Protein AF-A0A2I0W315-F1 (afdb_monomer)

pLDDT: mean 90.91, std 7.3, range [53.25, 98.19]

Nearest PDB structures (foldseek):
  2der-assembly1_A  TM=8.924E-01  e=7.801E-05  Escherichia coli
  2der-assembly2_B  TM=8.891E-01  e=7.801E-05  Escherichia coli
  2deu-assembly2_B  TM=8.891E-01  e=1.332E-04  Escherichia coli

InterPro domains:
  IPR023382 tRNA-specific 2-thiouridylase MnmA-like, central domain superfamily [G3DSA:2.30.30.280] (2-57)
  IPR046884 tRNA-specific 2-thiouridylase MnmA-like, central domain [PF20259] (2-54)
  IPR051305 tRNA-specific 2-thiouridylase MnmA [PTHR43052] (1-92)

Mean predicted aligned error: 5.31 Å

Radius of gyration: 17.31 Å; Cα contacts (8 Å, |Δi|>4): 112; chains: 1; bounding box: 46×28×42 Å

Foldseek 3Di:
DKAFEAAPVPRDTQDIDPFCVVADFQDQPPPPGPPDSKGFLDADRVRRYTYIYRCCPDPVSDDPDDDDPDDDDPVRDDDDPPDDDDDDPDDDD

Structure (mmCIF, N/CA/C/O backbone):
data_AF-A0A2I0W315-F1
#
_entry.id   AF-A0A2I0W315-F1
#
loop_
_atom_site.group_PDB
_atom_site.id
_atom_site.type_symbol
_atom_site.label_atom_id
_atom_site.label_alt_id
_atom_site.label_comp_id
_atom_site.label_asym_id
_atom_site.label_entity_id
_atom_site.label_seq_id
_atom_site.pdbx_PDB_ins_code
_atom_site.Cartn_x
_atom_site.Cartn_y
_atom_site.Cartn_z
_atom_site.occupancy
_atom_site.B_iso_or_equiv
_atom_site.auth_seq_id
_atom_site.auth_comp_id
_atom_site.auth_asym_id
_atom_sit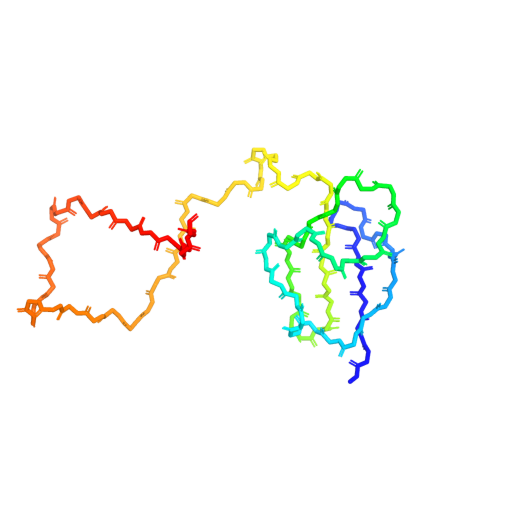e.auth_atom_id
_atom_site.pdbx_PDB_model_num
ATOM 1 N N . MET A 1 1 ? -19.314 -1.359 -6.703 1.00 79.06 1 MET A N 1
ATOM 2 C CA . MET A 1 1 ? -19.733 -1.970 -5.428 1.00 79.06 1 MET A CA 1
ATOM 3 C C . MET A 1 1 ? -18.831 -1.404 -4.347 1.00 79.06 1 MET A C 1
ATOM 5 O O . MET A 1 1 ? -17.633 -1.280 -4.596 1.00 79.06 1 MET A O 1
ATOM 9 N N . GLU A 1 2 ? -19.395 -0.961 -3.226 1.00 91.88 2 GLU A N 1
ATOM 10 C CA . GLU A 1 2 ? -18.585 -0.498 -2.094 1.00 91.88 2 GLU A CA 1
ATOM 11 C C . GLU A 1 2 ? -17.828 -1.677 -1.469 1.00 91.88 2 GLU A C 1
ATOM 13 O O . GLU A 1 2 ? -18.245 -2.828 -1.595 1.00 91.88 2 GLU A O 1
ATOM 18 N N . GLY A 1 3 ? -16.664 -1.389 -0.897 1.00 96.62 3 GLY A N 1
ATOM 19 C CA . GLY A 1 3 ? -15.806 -2.343 -0.198 1.00 96.62 3 GLY A CA 1
ATOM 20 C C . GLY A 1 3 ? -15.478 -1.846 1.203 1.00 96.62 3 GLY A C 1
ATOM 21 O O . GLY A 1 3 ? -15.820 -0.710 1.543 1.00 96.62 3 GLY A O 1
ATOM 22 N N . VAL A 1 4 ? -14.801 -2.668 2.003 1.00 97.88 4 VAL A N 1
ATOM 23 C CA . VAL A 1 4 ? -14.498 -2.363 3.411 1.00 97.88 4 VAL A CA 1
ATOM 24 C C . VAL A 1 4 ? -13.007 -2.119 3.647 1.00 97.88 4 VAL A C 1
ATOM 26 O O . VAL A 1 4 ? -12.141 -2.738 3.028 1.00 97.88 4 VAL A O 1
ATOM 29 N N . LEU A 1 5 ? -12.713 -1.196 4.561 1.00 97.81 5 LEU A N 1
ATOM 30 C CA . LEU A 1 5 ? -11.383 -0.934 5.101 1.00 97.81 5 LEU A CA 1
ATOM 31 C C . LEU A 1 5 ? -11.249 -1.636 6.449 1.00 97.81 5 LEU A C 1
ATOM 33 O O . LEU A 1 5 ? -12.036 -1.355 7.354 1.00 97.81 5 LEU A O 1
ATOM 37 N N . LEU A 1 6 ? -10.243 -2.499 6.585 1.00 98.06 6 LEU A N 1
ATOM 38 C CA . LEU A 1 6 ? -9.961 -3.230 7.824 1.00 98.06 6 LEU A CA 1
ATOM 39 C C . LEU A 1 6 ? -8.550 -2.921 8.347 1.00 98.06 6 LEU A C 1
ATOM 41 O O . LEU A 1 6 ? -7.617 -2.752 7.552 1.00 98.06 6 LEU A O 1
ATOM 45 N N . GLU A 1 7 ? -8.369 -2.872 9.671 1.00 97.44 7 GLU A N 1
ATOM 46 C CA . GLU A 1 7 ? -7.031 -2.860 10.280 1.00 97.44 7 GLU A CA 1
ATOM 47 C C . GLU A 1 7 ? -6.377 -4.235 10.101 1.00 97.44 7 GLU A C 1
ATOM 49 O O . GLU A 1 7 ? -6.960 -5.264 10.427 1.00 97.44 7 GLU A O 1
ATOM 54 N N . ALA A 1 8 ? -5.159 -4.268 9.563 1.00 96.31 8 ALA A N 1
ATOM 55 C CA . ALA A 1 8 ? -4.485 -5.517 9.216 1.00 96.31 8 ALA A CA 1
ATOM 56 C C . ALA A 1 8 ? -4.117 -6.368 10.441 1.00 96.31 8 ALA A C 1
ATOM 58 O O . ALA A 1 8 ? -4.052 -7.588 10.342 1.00 96.31 8 ALA A O 1
ATOM 59 N N . GLU A 1 9 ? -3.834 -5.730 11.576 1.00 95.19 9 GLU A N 1
ATOM 60 C CA . GLU A 1 9 ? -3.435 -6.404 12.809 1.00 95.19 9 GLU A CA 1
ATOM 61 C C . GLU A 1 9 ? -4.617 -7.001 13.575 1.00 95.19 9 GLU A C 1
ATOM 63 O O . GLU A 1 9 ? -4.470 -8.062 14.176 1.00 95.19 9 GLU A O 1
ATOM 68 N N . THR A 1 10 ? -5.763 -6.320 13.586 1.00 96.06 10 THR A N 1
ATOM 69 C CA . THR A 1 10 ? -6.904 -6.689 14.439 1.00 96.06 10 THR A CA 1
ATOM 70 C C . THR A 1 10 ? -8.101 -7.214 13.655 1.00 96.06 10 THR A C 1
ATOM 72 O O . THR A 1 10 ? -8.939 -7.915 14.214 1.00 96.06 10 THR A O 1
ATOM 75 N N . GLY A 1 11 ? -8.187 -6.905 12.359 1.00 96.62 11 GLY A N 1
ATOM 76 C CA . GLY A 1 11 ? -9.384 -7.129 11.554 1.00 96.62 11 GLY A CA 1
ATOM 77 C C . GLY A 1 11 ? -10.496 -6.112 11.822 1.00 96.62 11 GLY A C 1
ATOM 78 O O . GLY A 1 11 ? -11.592 -6.272 11.286 1.00 96.62 11 GLY A O 1
ATOM 79 N N . ASP A 1 12 ? -10.236 -5.071 12.622 1.00 97.06 12 ASP A N 1
ATOM 80 C CA . ASP A 1 12 ? -11.250 -4.085 12.986 1.00 97.06 12 ASP A CA 1
ATOM 81 C C . ASP A 1 12 ? -11.755 -3.330 11.760 1.00 97.06 12 ASP A C 1
ATOM 83 O O . ASP A 1 12 ? -10.985 -2.895 10.901 1.00 97.06 12 ASP A O 1
ATOM 87 N N . TYR A 1 13 ? -13.070 -3.131 11.704 1.00 97.25 13 TYR A N 1
ATOM 88 C CA . TYR A 1 13 ? -13.702 -2.321 10.676 1.00 97.25 13 TYR A CA 1
ATOM 89 C C . TYR A 1 13 ? -13.393 -0.836 10.886 1.00 97.25 13 TYR A C 1
ATOM 91 O O . TYR A 1 13 ? -13.707 -0.261 11.928 1.00 97.25 13 TYR A O 1
ATOM 99 N N . LEU A 1 14 ? -12.821 -0.203 9.862 1.00 95.94 14 LEU A N 1
ATOM 100 C CA . LEU A 1 14 ? -12.420 1.205 9.890 1.00 95.94 14 LEU A CA 1
ATOM 101 C C . LEU A 1 14 ? -13.265 2.095 8.970 1.00 95.94 14 LEU A C 1
ATOM 103 O O . LEU A 1 14 ? -13.228 3.318 9.099 1.00 95.94 14 LEU A O 1
ATOM 107 N N . GLY A 1 15 ? -14.040 1.513 8.053 1.00 95.50 15 GLY A N 1
ATOM 108 C CA . GLY A 1 15 ? -14.924 2.263 7.162 1.00 95.50 15 GLY A CA 1
ATOM 109 C C . GLY A 1 15 ? -15.166 1.577 5.821 1.00 95.50 15 GLY A C 1
ATOM 110 O O . GLY A 1 15 ? -14.710 0.463 5.580 1.00 95.50 15 GLY A O 1
ATOM 111 N N . ASN A 1 16 ? -15.842 2.289 4.919 1.00 96.56 16 ASN A N 1
ATOM 112 C CA . ASN A 1 16 ? -16.116 1.837 3.556 1.00 96.56 16 ASN A CA 1
ATOM 113 C C . ASN A 1 16 ? -15.307 2.624 2.521 1.00 96.56 16 ASN A C 1
ATOM 115 O O . ASN A 1 16 ? -14.879 3.757 2.755 1.00 96.56 16 ASN A O 1
ATOM 119 N N . HIS A 1 17 ? -15.153 2.043 1.334 1.00 95.69 17 HIS A N 1
ATOM 120 C CA . HIS A 1 17 ? -14.548 2.691 0.178 1.00 95.69 17 HIS A CA 1
ATOM 121 C C . HIS A 1 17 ? -15.272 2.359 -1.131 1.00 95.69 17 HIS A C 1
ATOM 123 O O . HIS A 1 17 ? -16.022 1.394 -1.241 1.00 95.69 17 HIS A O 1
ATOM 129 N N . ARG A 1 18 ? -15.005 3.147 -2.178 1.00 94.25 18 ARG A N 1
ATOM 130 C CA . ARG A 1 18 ? -15.679 3.037 -3.488 1.00 94.25 18 ARG A CA 1
ATOM 131 C C . ARG A 1 18 ? -15.097 1.964 -4.424 1.00 94.25 18 ARG A C 1
ATOM 133 O O . ARG A 1 18 ? -15.408 1.958 -5.611 1.00 94.25 18 ARG A O 1
ATOM 140 N N . GLY A 1 19 ? -14.240 1.083 -3.913 1.00 94.62 19 GLY A N 1
ATOM 141 C CA . GLY A 1 19 ? -13.543 0.046 -4.686 1.00 94.62 19 GLY A CA 1
ATOM 142 C C . GLY A 1 19 ? -12.031 0.036 -4.460 1.00 94.62 19 GLY A C 1
ATOM 143 O O . GLY A 1 19 ? -11.422 1.081 -4.222 1.00 94.62 19 GLY A O 1
ATOM 144 N N . PHE A 1 20 ? -11.421 -1.150 -4.488 1.00 95.00 20 PHE A N 1
ATOM 145 C CA . PHE A 1 20 ? -10.000 -1.338 -4.158 1.00 95.00 20 PHE A CA 1
ATOM 146 C C . PHE A 1 20 ? -9.040 -0.696 -5.181 1.00 95.00 20 PHE A C 1
ATOM 148 O O . PHE A 1 20 ? -7.864 -0.482 -4.885 1.00 95.00 20 PHE A O 1
ATOM 155 N N . TRP A 1 21 ? -9.524 -0.385 -6.389 1.00 94.94 21 TRP A N 1
ATOM 156 C CA . TRP A 1 21 ? -8.740 0.206 -7.481 1.00 94.94 21 TRP A CA 1
ATOM 157 C C . TRP A 1 21 ? -8.163 1.585 -7.148 1.00 94.94 21 TRP A C 1
ATOM 159 O O . TRP A 1 21 ? -7.113 1.944 -7.669 1.00 94.94 21 TRP A O 1
ATOM 169 N N . PHE A 1 22 ? -8.808 2.333 -6.251 1.00 94.62 22 PHE A N 1
ATOM 170 C CA . PHE A 1 22 ? -8.357 3.663 -5.826 1.00 94.62 22 PHE A CA 1
ATOM 171 C C . PHE A 1 22 ? -7.225 3.632 -4.791 1.00 94.62 22 PHE A C 1
ATOM 173 O O . PHE A 1 22 ? -6.819 4.685 -4.303 1.00 94.62 22 PHE A O 1
ATOM 180 N N . TYR A 1 23 ? -6.740 2.439 -4.439 1.00 95.81 23 TYR A N 1
ATOM 181 C CA . TYR A 1 23 ? -5.761 2.237 -3.382 1.00 95.81 23 TYR A CA 1
ATOM 182 C C . TYR A 1 23 ? -4.496 1.569 -3.919 1.00 95.81 23 TYR A C 1
ATOM 184 O O . TYR A 1 23 ? -4.531 0.503 -4.550 1.00 95.81 23 TYR A O 1
ATOM 192 N N . THR A 1 24 ? -3.354 2.173 -3.605 1.00 94.81 24 THR A N 1
ATOM 193 C CA . THR A 1 24 ? -2.025 1.650 -3.942 1.00 94.81 24 THR A CA 1
ATOM 194 C C . THR A 1 24 ? -1.334 1.158 -2.679 1.00 94.81 24 THR A C 1
ATOM 196 O O . THR A 1 24 ? -1.372 1.822 -1.649 1.00 94.81 24 THR A O 1
ATOM 199 N N . ILE A 1 25 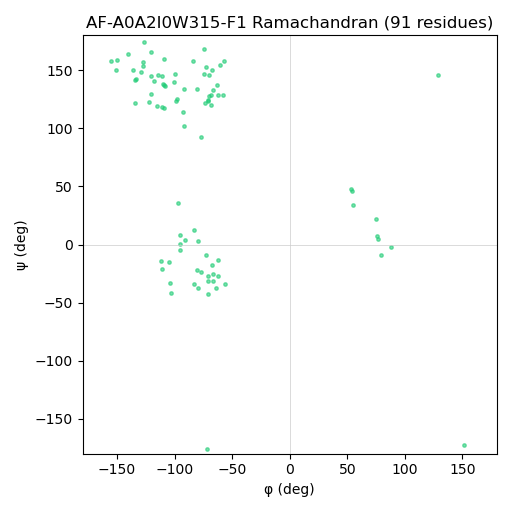? -0.681 -0.004 -2.739 1.00 93.69 25 ILE A N 1
ATOM 200 C CA . ILE A 1 25 ? 0.096 -0.517 -1.604 1.00 93.69 25 ILE A CA 1
ATOM 201 C C . ILE A 1 25 ? 1.170 0.513 -1.213 1.00 93.69 25 ILE A C 1
ATOM 203 O O . ILE A 1 25 ? 1.917 0.984 -2.066 1.00 93.69 25 ILE A O 1
ATOM 207 N N . GLY A 1 26 ? 1.240 0.866 0.071 1.00 92.94 26 GLY A N 1
ATOM 208 C CA . GLY A 1 26 ? 2.115 1.914 0.605 1.00 92.94 26 GLY A CA 1
ATOM 209 C C . GLY A 1 26 ? 1.520 3.326 0.583 1.00 92.94 26 GLY A C 1
ATOM 210 O O . GLY A 1 26 ? 2.148 4.256 1.086 1.00 92.94 26 GLY A O 1
ATOM 211 N N . GLN A 1 27 ? 0.308 3.513 0.053 1.00 95.00 27 GLN A N 1
ATOM 212 C CA . GLN A 1 27 ? -0.393 4.794 0.098 1.00 95.00 27 GLN A CA 1
ATOM 213 C C . GLN A 1 27 ? -0.686 5.213 1.541 1.00 95.00 27 GLN A C 1
ATOM 215 O O . GLN A 1 27 ? -1.304 4.462 2.293 1.00 95.00 27 GLN A O 1
ATOM 220 N N . ARG A 1 28 ? -0.299 6.446 1.886 1.00 94.56 28 ARG A N 1
ATOM 221 C CA . ARG A 1 28 ? -0.577 7.090 3.182 1.00 94.56 28 ARG A CA 1
ATOM 222 C C . ARG A 1 28 ? -1.699 8.128 3.111 1.00 94.56 28 ARG A C 1
ATOM 224 O O . ARG A 1 28 ? -2.510 8.255 4.022 1.00 94.56 28 ARG A O 1
ATOM 231 N N . GLN A 1 29 ? -1.709 8.929 2.048 1.00 91.56 29 GLN A N 1
ATOM 232 C CA . GLN A 1 29 ? -2.646 10.041 1.887 1.00 91.56 29 GLN A CA 1
ATOM 233 C C . GLN A 1 29 ? -3.991 9.571 1.318 1.00 91.56 29 GLN A C 1
ATOM 235 O O . GLN A 1 29 ? -4.089 8.519 0.690 1.00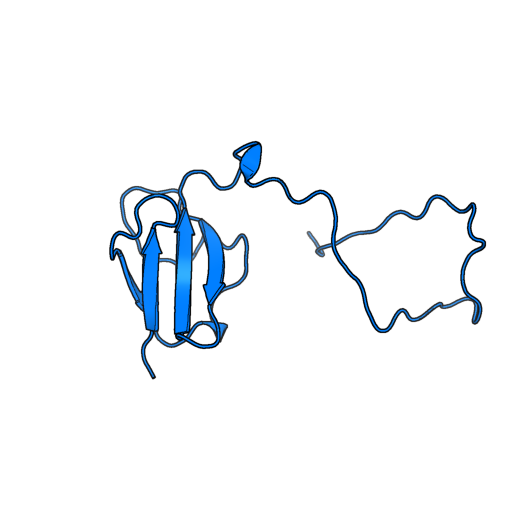 91.56 29 GLN A O 1
ATOM 240 N N . GLY A 1 30 ? -5.044 10.362 1.537 1.00 89.62 30 GLY A N 1
ATOM 241 C CA . GLY A 1 30 ? -6.367 10.103 0.958 1.00 89.62 30 GLY A CA 1
ATOM 242 C C . GLY A 1 30 ? -7.183 8.995 1.636 1.00 89.62 30 GLY A C 1
ATOM 243 O O . GLY A 1 30 ? -8.276 8.707 1.165 1.00 89.62 30 GLY A O 1
ATOM 244 N N . LEU A 1 31 ? -6.704 8.416 2.746 1.00 91.88 31 LEU A N 1
ATOM 245 C CA . LEU A 1 31 ? -7.433 7.381 3.497 1.00 91.88 31 LEU A CA 1
ATOM 246 C C . LEU A 1 31 ? -8.574 7.942 4.361 1.00 91.88 31 LEU A C 1
ATOM 248 O O . LEU A 1 31 ? -9.519 7.221 4.643 1.00 91.88 31 LEU A O 1
ATOM 252 N N . ARG A 1 32 ? -8.513 9.231 4.738 1.00 89.94 32 ARG A N 1
ATOM 253 C CA . ARG A 1 32 ? -9.540 9.944 5.532 1.00 89.94 32 ARG A CA 1
ATOM 254 C C . ARG A 1 32 ? -9.884 9.277 6.876 1.00 89.94 32 ARG A C 1
ATOM 256 O O . ARG A 1 32 ? -11.018 9.367 7.332 1.00 89.94 32 ARG A O 1
ATOM 263 N N . LEU A 1 33 ? -8.897 8.651 7.517 1.00 91.56 33 LEU A N 1
ATOM 264 C CA . LEU A 1 33 ? -9.053 7.997 8.817 1.00 91.56 33 LEU A CA 1
ATOM 265 C C . LEU A 1 33 ? -8.321 8.760 9.930 1.00 91.56 33 LEU A C 1
ATOM 267 O O . LEU A 1 33 ? -7.186 9.201 9.711 1.00 91.56 33 LEU A O 1
ATOM 271 N N . PRO A 1 34 ? -8.934 8.905 11.120 1.00 91.75 34 PRO A N 1
ATOM 272 C CA . PRO A 1 34 ? -8.280 9.487 12.288 1.00 91.75 34 PRO A CA 1
ATOM 273 C C . PRO A 1 34 ? -7.264 8.511 12.911 1.00 91.75 34 PRO A C 1
ATOM 275 O O . PRO A 1 34 ? -7.232 7.332 12.571 1.00 91.75 34 PRO A O 1
ATOM 278 N N . GLY A 1 35 ? -6.418 8.991 13.831 1.00 87.88 35 GLY A N 1
ATOM 279 C CA . GLY A 1 35 ? -5.505 8.128 14.606 1.00 87.88 35 GLY A CA 1
ATOM 280 C C . GLY A 1 35 ? -4.287 7.591 13.840 1.00 87.88 35 GLY A C 1
ATOM 281 O O . GLY A 1 35 ? -3.729 6.564 14.218 1.00 87.88 35 GLY A O 1
ATOM 282 N N . GLY A 1 36 ? -3.900 8.263 12.749 1.00 86.25 36 GLY A N 1
ATOM 283 C CA . GLY A 1 36 ? -2.813 7.848 11.858 1.00 86.25 36 GLY A CA 1
ATOM 284 C C . GLY A 1 36 ? -1.386 7.996 12.426 1.00 86.25 36 GLY A C 1
ATOM 285 O O . GLY A 1 36 ? -1.206 8.418 13.567 1.00 86.25 36 GLY A O 1
ATOM 286 N N . PRO A 1 37 ? -0.353 7.702 11.608 1.00 93.81 37 PRO A N 1
ATOM 287 C CA . PRO A 1 37 ? -0.421 7.493 10.159 1.00 93.81 37 PRO A CA 1
ATOM 288 C C . PRO A 1 37 ? -0.905 6.092 9.759 1.00 93.81 37 PRO A C 1
ATOM 290 O O . PRO A 1 37 ? -0.397 5.093 10.251 1.00 93.81 37 PRO A O 1
ATOM 293 N N . TRP A 1 38 ? -1.832 6.032 8.803 1.00 96.00 38 TRP A N 1
ATOM 294 C CA . TRP A 1 38 ? -2.295 4.790 8.180 1.00 96.00 38 TRP A CA 1
ATOM 295 C C . TRP A 1 38 ? -1.623 4.576 6.828 1.00 96.00 38 TRP A C 1
ATOM 297 O O . TRP A 1 38 ? -1.376 5.541 6.103 1.00 96.00 38 TRP A O 1
ATOM 307 N N . TYR A 1 39 ? -1.375 3.316 6.479 1.00 97.25 39 TYR A N 1
ATOM 308 C CA . TYR A 1 39 ? -0.862 2.915 5.172 1.00 97.25 39 TYR A CA 1
ATOM 309 C C . TYR A 1 39 ? -1.633 1.718 4.639 1.00 97.25 39 TYR A C 1
ATOM 311 O O . TYR A 1 39 ? -1.911 0.793 5.397 1.00 97.25 39 TYR A O 1
ATOM 319 N N . VAL A 1 40 ? -1.893 1.687 3.333 1.00 96.81 40 VAL A N 1
ATOM 320 C CA . VAL A 1 40 ? -2.405 0.485 2.659 1.00 96.81 40 VAL A CA 1
ATOM 321 C C . VAL A 1 40 ? -1.325 -0.591 2.649 1.00 96.81 40 VAL A C 1
ATOM 323 O O . VAL A 1 40 ? -0.252 -0.392 2.078 1.00 96.81 40 VAL A O 1
ATOM 326 N N . VAL A 1 41 ? -1.601 -1.739 3.261 1.00 96.00 41 VAL A N 1
ATOM 327 C CA . VAL A 1 41 ? -0.652 -2.859 3.331 1.00 96.00 41 VAL A CA 1
ATOM 328 C C . VAL A 1 41 ? -1.007 -3.983 2.372 1.00 96.00 41 VAL A C 1
ATOM 330 O O . VAL A 1 41 ? -0.091 -4.591 1.817 1.00 96.00 41 VAL A O 1
ATOM 333 N N . GLU A 1 42 ? -2.296 -4.209 2.120 1.00 95.94 42 GLU A N 1
ATOM 334 C CA . GLU A 1 42 ? -2.792 -5.331 1.323 1.00 95.94 42 GLU A CA 1
ATOM 335 C C . GLU A 1 42 ? -4.164 -5.021 0.702 1.00 95.94 42 GLU A C 1
ATOM 337 O O . GLU A 1 42 ? -4.884 -4.129 1.155 1.00 95.94 42 GLU A O 1
ATOM 342 N N . LYS A 1 43 ? -4.502 -5.737 -0.376 1.00 96.94 43 LYS A N 1
ATOM 343 C CA . LYS A 1 43 ? -5.802 -5.668 -1.047 1.00 96.94 43 LYS A CA 1
ATOM 344 C C . LYS A 1 43 ? -6.293 -7.079 -1.337 1.00 96.94 43 LYS A C 1
ATOM 346 O O . LYS A 1 43 ? -5.638 -7.797 -2.091 1.00 96.94 43 LYS A O 1
ATOM 351 N N . ASP A 1 44 ? -7.463 -7.419 -0.818 1.00 97.50 44 ASP A N 1
ATOM 352 C CA . ASP A 1 44 ? -8.211 -8.587 -1.261 1.00 97.50 44 ASP A CA 1
ATOM 353 C C . ASP A 1 44 ? -9.167 -8.154 -2.373 1.00 97.50 44 ASP A C 1
ATOM 355 O O . ASP A 1 44 ? -10.205 -7.526 -2.155 1.00 97.50 44 ASP A O 1
ATOM 359 N N . VAL A 1 45 ? -8.767 -8.467 -3.600 1.00 96.06 45 VAL A N 1
ATOM 360 C CA . VAL A 1 45 ? -9.507 -8.111 -4.812 1.00 96.06 45 VAL A CA 1
ATOM 361 C C . VAL A 1 45 ? -10.796 -8.918 -4.952 1.00 96.06 45 VAL A C 1
ATOM 363 O O . VAL A 1 45 ? -11.768 -8.398 -5.494 1.00 96.06 45 VAL A O 1
ATOM 366 N N . GLN A 1 46 ? -10.816 -10.162 -4.465 1.00 96.06 46 GLN A N 1
ATOM 367 C CA . GLN A 1 46 ? -11.979 -11.042 -4.591 1.00 96.06 46 GLN A CA 1
ATOM 368 C C . GLN A 1 46 ? -13.110 -10.563 -3.682 1.00 96.06 46 GLN A C 1
ATOM 370 O O . GLN A 1 46 ? -14.258 -10.484 -4.110 1.00 96.06 46 GLN A O 1
ATOM 375 N N . ASN A 1 47 ? -12.760 -10.166 -2.458 1.00 96.44 47 ASN A N 1
ATOM 376 C CA . ASN A 1 47 ? -13.722 -9.712 -1.456 1.00 96.44 47 ASN A CA 1
ATOM 377 C C . ASN A 1 47 ? -13.893 -8.183 -1.412 1.00 96.44 47 ASN A C 1
ATOM 379 O O . ASN A 1 47 ? -14.675 -7.675 -0.613 1.00 96.44 47 ASN A O 1
ATOM 383 N N . ASN A 1 48 ? -13.179 -7.439 -2.268 1.00 96.81 48 ASN A N 1
ATOM 384 C CA . ASN A 1 48 ? -13.164 -5.971 -2.296 1.00 96.81 48 ASN A CA 1
ATOM 385 C C . ASN A 1 48 ? -12.820 -5.363 -0.919 1.00 96.81 48 ASN A C 1
ATOM 387 O O . ASN A 1 48 ? -13.479 -4.431 -0.460 1.00 96.81 48 ASN A O 1
ATOM 391 N N . VAL A 1 49 ? -11.782 -5.903 -0.271 1.00 98.19 49 VAL A N 1
ATOM 392 C CA . VAL A 1 49 ? -11.277 -5.442 1.031 1.00 98.19 49 VAL A CA 1
ATOM 393 C C . VAL A 1 49 ? -9.934 -4.751 0.848 1.00 98.19 49 VAL A C 1
ATOM 395 O O . VAL A 1 49 ? -9.056 -5.228 0.123 1.00 98.19 49 VAL A O 1
ATOM 398 N N . VAL A 1 50 ? -9.748 -3.632 1.538 1.00 98.06 50 VAL A N 1
ATOM 399 C CA . VAL A 1 50 ? -8.462 -2.939 1.618 1.00 98.06 50 VAL A CA 1
ATOM 400 C C . VAL A 1 50 ? -7.977 -2.977 3.061 1.00 98.06 50 VAL A C 1
ATOM 402 O O . VAL A 1 50 ? -8.613 -2.435 3.962 1.00 98.06 50 VAL A O 1
ATOM 405 N N . PHE A 1 51 ? -6.821 -3.598 3.278 1.00 97.75 51 PHE A N 1
ATOM 406 C CA . PHE A 1 51 ? -6.201 -3.669 4.594 1.00 97.75 51 PHE A CA 1
ATOM 407 C C . PHE A 1 51 ? -5.240 -2.505 4.789 1.00 97.75 51 PHE A C 1
ATOM 409 O O . PHE A 1 51 ? -4.389 -2.210 3.935 1.00 97.75 51 PHE A O 1
ATOM 416 N N . ILE A 1 52 ? -5.345 -1.867 5.946 1.00 97.19 52 ILE A N 1
ATOM 417 C CA . ILE A 1 52 ? -4.525 -0.725 6.334 1.00 97.19 52 ILE A CA 1
ATOM 418 C C . ILE A 1 52 ? -3.871 -0.962 7.689 1.00 97.19 52 ILE A C 1
ATOM 420 O O . ILE A 1 52 ? -4.357 -1.734 8.504 1.00 97.19 52 ILE A O 1
ATOM 424 N N . SER A 1 53 ? -2.729 -0.325 7.928 1.00 96.25 53 SER A N 1
ATOM 425 C CA . SER A 1 53 ? -1.983 -0.530 9.169 1.00 96.25 53 SER A CA 1
ATOM 426 C C . SER A 1 53 ? -1.176 0.699 9.561 1.00 96.25 53 SER A C 1
ATOM 428 O O . SER A 1 53 ? -0.668 1.415 8.690 1.00 96.25 53 SER A O 1
ATOM 430 N N . ARG A 1 54 ? -0.980 0.883 10.868 1.00 95.38 54 ARG A N 1
ATOM 431 C CA . ARG A 1 54 ? -0.042 1.872 11.429 1.00 95.38 54 ARG A CA 1
ATOM 432 C C . ARG A 1 54 ? 1.408 1.381 11.423 1.00 95.38 54 ARG A C 1
ATOM 434 O O . ARG A 1 54 ? 2.335 2.185 11.374 1.00 95.38 54 ARG A O 1
ATOM 441 N N . ASN A 1 55 ? 1.620 0.067 11.362 1.00 93.94 55 ASN A N 1
ATOM 442 C CA . ASN A 1 55 ? 2.934 -0.568 11.486 1.00 93.94 55 ASN A CA 1
ATOM 443 C C . ASN A 1 55 ? 3.582 -0.895 10.133 1.00 9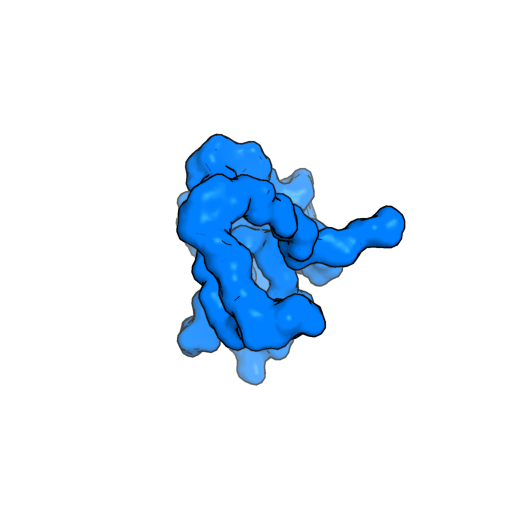3.94 55 ASN A C 1
ATOM 445 O O . ASN A 1 55 ? 4.254 -1.914 9.998 1.00 93.94 55 ASN A O 1
ATOM 449 N N . TYR A 1 56 ? 3.397 -0.057 9.108 1.00 92.12 56 TYR A N 1
ATOM 450 C CA . TYR A 1 56 ? 3.863 -0.341 7.739 1.00 92.12 56 TYR A CA 1
ATOM 451 C C . TYR A 1 56 ? 5.372 -0.638 7.634 1.00 92.12 56 TYR A C 1
ATOM 453 O O . TYR A 1 56 ? 5.786 -1.456 6.818 1.00 92.12 56 TYR A O 1
ATOM 461 N N . PHE A 1 57 ? 6.195 0.007 8.467 1.00 90.12 57 PHE A N 1
ATOM 462 C CA . PHE A 1 57 ? 7.660 -0.122 8.448 1.00 90.12 57 PHE A CA 1
ATOM 463 C C . PHE A 1 57 ? 8.222 -1.159 9.435 1.00 90.12 57 PHE A C 1
ATOM 465 O O . PHE A 1 57 ? 9.441 -1.234 9.618 1.00 90.12 57 PHE A O 1
ATOM 472 N N . SER A 1 58 ? 7.355 -1.946 10.073 1.00 90.38 58 SER A N 1
ATOM 473 C CA . SER A 1 58 ? 7.758 -3.045 10.955 1.00 90.38 58 SER A CA 1
ATOM 474 C C . SER A 1 58 ? 8.584 -4.100 10.204 1.00 90.38 58 SER A C 1
ATOM 476 O O . SER A 1 58 ? 8.531 -4.222 8.975 1.00 90.38 58 SER A O 1
ATOM 478 N N . LEU A 1 59 ? 9.433 -4.827 10.936 1.00 87.19 59 LEU A N 1
ATOM 479 C CA . LEU A 1 59 ? 10.383 -5.771 10.336 1.00 87.19 59 LEU A CA 1
ATOM 480 C C . LEU A 1 59 ? 9.679 -6.930 9.622 1.00 87.19 59 LEU A C 1
ATOM 482 O O . LEU A 1 59 ? 10.135 -7.340 8.555 1.00 87.19 59 LEU A O 1
ATOM 486 N N . ASP A 1 60 ? 8.575 -7.408 10.185 1.00 85.69 60 ASP A N 1
ATOM 487 C CA . ASP A 1 60 ? 7.718 -8.468 9.655 1.00 85.69 60 ASP A CA 1
ATOM 488 C C . ASP A 1 60 ? 6.990 -8.058 8.366 1.00 85.69 60 ASP A C 1
ATOM 490 O O . ASP A 1 60 ? 6.727 -8.907 7.517 1.00 85.69 60 ASP A O 1
ATOM 494 N N . LYS A 1 61 ? 6.769 -6.754 8.140 1.00 82.75 61 LYS A N 1
ATOM 495 C CA . LYS A 1 61 ? 6.156 -6.232 6.904 1.00 82.75 61 LYS A CA 1
ATOM 496 C C . LYS A 1 61 ? 7.160 -5.865 5.807 1.00 82.75 61 LYS A C 1
ATOM 498 O O . LYS A 1 61 ? 6.769 -5.379 4.739 1.00 82.75 61 LYS A O 1
ATOM 503 N N . ARG A 1 62 ? 8.464 -6.105 6.009 1.00 85.81 62 ARG A N 1
ATOM 504 C CA . ARG A 1 62 ? 9.484 -5.832 4.981 1.00 85.81 62 ARG A CA 1
ATOM 505 C C . ARG A 1 62 ? 9.391 -6.811 3.814 1.00 85.81 62 ARG A C 1
ATOM 507 O O . ARG A 1 62 ? 9.593 -8.012 3.958 1.00 85.81 62 ARG A O 1
ATOM 514 N N . ARG A 1 63 ? 9.251 -6.261 2.610 1.00 85.31 63 ARG A N 1
ATOM 515 C CA . ARG A 1 63 ? 9.313 -7.010 1.349 1.00 85.31 63 ARG A CA 1
ATOM 516 C C . ARG A 1 63 ? 10.742 -7.002 0.812 1.00 85.31 63 ARG A C 1
ATOM 518 O O . ARG A 1 63 ? 11.261 -5.944 0.469 1.00 85.31 63 ARG A O 1
ATOM 525 N N . ARG A 1 64 ? 11.389 -8.170 0.765 1.00 88.56 64 ARG A N 1
ATOM 526 C CA . ARG A 1 64 ? 12.775 -8.329 0.266 1.00 88.56 64 ARG A CA 1
ATOM 527 C C . ARG A 1 64 ? 12.861 -8.964 -1.117 1.00 88.56 64 ARG A C 1
ATOM 529 O O . ARG A 1 64 ? 13.909 -8.912 -1.747 1.00 88.56 64 ARG A O 1
ATOM 536 N N . THR A 1 65 ? 11.772 -9.565 -1.575 1.00 90.94 65 THR A N 1
ATOM 537 C CA . THR A 1 65 ? 11.686 -10.248 -2.861 1.00 90.94 65 THR A CA 1
ATOM 538 C C . THR A 1 65 ? 10.375 -9.879 -3.538 1.00 90.94 65 THR A C 1
ATOM 540 O O . THR A 1 65 ? 9.379 -9.563 -2.887 1.00 90.94 65 THR A O 1
ATOM 543 N N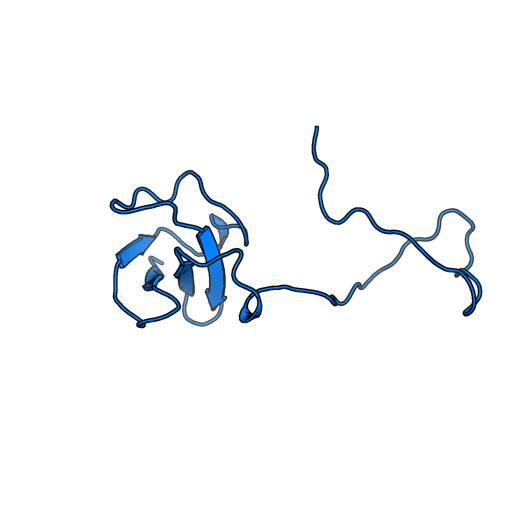 . PHE A 1 66 ? 10.388 -9.886 -4.863 1.00 91.31 66 PHE A N 1
ATOM 544 C CA . PHE A 1 66 ? 9.209 -9.703 -5.693 1.00 91.31 66 PHE A CA 1
ATOM 545 C C . PHE A 1 66 ? 9.408 -10.473 -6.994 1.00 91.31 66 PHE A C 1
ATOM 547 O O . PHE A 1 66 ? 10.534 -10.812 -7.362 1.00 91.31 66 PHE A O 1
ATOM 554 N N . ARG A 1 67 ? 8.306 -10.780 -7.675 1.00 92.19 67 ARG A N 1
ATOM 555 C CA . ARG A 1 67 ? 8.338 -11.421 -8.988 1.00 92.19 67 ARG A CA 1
ATOM 556 C C . ARG A 1 67 ? 8.123 -10.365 -10.057 1.00 92.19 67 ARG A C 1
ATOM 558 O O . ARG A 1 67 ? 7.290 -9.477 -9.897 1.00 92.19 67 ARG A O 1
ATOM 565 N N . VAL A 1 68 ? 8.869 -10.495 -11.142 1.00 90.56 68 VAL A N 1
ATOM 566 C CA . VAL A 1 68 ? 8.719 -9.683 -12.347 1.00 90.56 68 VAL A CA 1
ATOM 567 C C . VAL A 1 68 ? 8.351 -10.596 -13.503 1.00 90.56 68 VAL A C 1
ATOM 569 O O . VAL A 1 68 ? 8.851 -11.714 -13.598 1.00 90.56 68 VAL A O 1
ATOM 572 N N . GLY A 1 69 ? 7.458 -10.120 -14.362 1.00 89.44 69 GLY A N 1
ATOM 573 C CA . GLY A 1 69 ? 7.113 -10.759 -15.627 1.00 89.44 69 GLY A 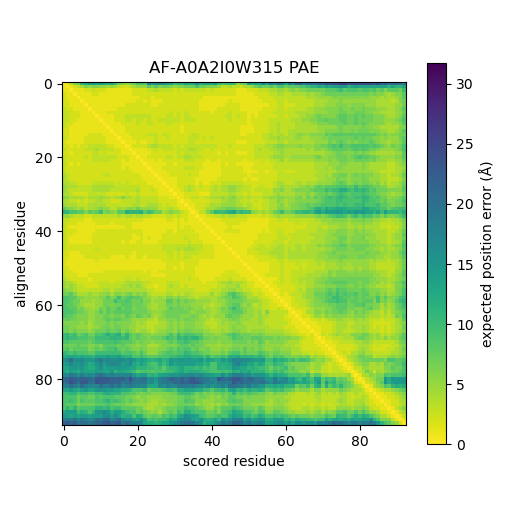CA 1
ATOM 574 C C . GLY A 1 69 ? 7.406 -9.814 -16.787 1.00 89.44 69 GLY A C 1
ATOM 575 O O . GLY A 1 69 ? 7.604 -8.619 -16.574 1.00 89.44 69 GLY A O 1
ATOM 576 N N . SER A 1 70 ? 7.416 -10.351 -18.007 1.00 90.56 70 SER A N 1
ATOM 577 C CA . SER A 1 70 ? 7.486 -9.563 -19.248 1.00 90.56 70 SER A CA 1
ATOM 578 C C . SER A 1 70 ? 8.654 -8.567 -19.301 1.00 90.56 70 SER A C 1
ATOM 580 O O . SER A 1 70 ? 8.477 -7.396 -19.639 1.00 90.56 70 SER A O 1
ATOM 582 N N . LEU A 1 71 ? 9.861 -9.024 -18.954 1.00 90.00 71 LEU A N 1
ATOM 583 C CA . LEU A 1 71 ? 11.067 -8.200 -19.036 1.00 90.00 71 LEU A CA 1
ATOM 584 C C . LEU A 1 71 ? 11.400 -7.872 -20.495 1.00 90.00 71 LEU A C 1
ATOM 586 O O . LEU A 1 71 ? 11.442 -8.758 -21.347 1.00 90.00 71 LEU A O 1
ATOM 590 N N . LYS A 1 72 ? 11.685 -6.596 -20.761 1.00 90.56 72 LYS A N 1
ATOM 591 C CA . LYS A 1 72 ? 12.177 -6.123 -22.055 1.00 90.56 72 LYS A CA 1
ATOM 592 C C . LYS A 1 72 ? 13.625 -5.674 -21.912 1.00 90.56 72 LYS A C 1
ATOM 594 O O . LYS A 1 72 ? 13.914 -4.733 -21.177 1.00 90.56 72 LYS A O 1
ATOM 599 N N . TRP A 1 73 ? 14.516 -6.338 -22.638 1.00 90.31 73 TRP A N 1
ATOM 600 C CA . TRP A 1 73 ? 15.944 -6.036 -22.646 1.00 90.31 73 TRP A CA 1
ATOM 601 C C . TRP A 1 73 ? 16.289 -5.158 -23.845 1.00 90.31 73 TRP A C 1
ATOM 603 O O . TRP A 1 73 ? 15.992 -5.517 -24.982 1.00 90.31 73 TRP A O 1
ATOM 613 N N . PHE A 1 74 ? 16.922 -4.009 -23.607 1.00 89.81 74 PHE A N 1
ATOM 614 C CA . PHE A 1 74 ? 17.325 -3.099 -24.687 1.00 89.81 74 PHE A CA 1
ATOM 615 C C . PHE A 1 74 ? 18.479 -3.648 -25.536 1.00 89.81 74 PHE A C 1
ATOM 617 O O . PHE A 1 74 ? 18.561 -3.331 -26.716 1.00 89.81 74 PHE A O 1
ATOM 624 N N . SER A 1 75 ? 19.332 -4.499 -24.959 1.00 88.44 75 SER A N 1
ATOM 625 C CA . SER A 1 75 ? 20.418 -5.203 -25.656 1.00 88.44 75 SER A CA 1
ATOM 626 C C . SER A 1 75 ? 19.933 -6.333 -26.571 1.00 88.44 75 SER A C 1
ATOM 628 O O . SER A 1 75 ? 20.733 -6.896 -27.310 1.00 88.44 75 SER A O 1
ATOM 630 N N . GLY A 1 76 ? 18.647 -6.700 -26.518 1.00 85.88 76 GLY A N 1
ATOM 631 C CA . GLY A 1 76 ? 18.080 -7.806 -27.297 1.00 85.88 76 GLY A CA 1
ATOM 632 C C . GLY A 1 76 ? 18.348 -9.207 -26.728 1.00 85.88 76 GLY A C 1
ATOM 633 O O . GLY A 1 76 ? 17.727 -10.164 -27.180 1.00 85.88 76 GLY A O 1
ATOM 634 N N . SER A 1 77 ? 19.200 -9.334 -25.710 1.00 86.75 77 SER A N 1
ATOM 635 C CA . SER A 1 77 ? 19.498 -10.585 -25.002 1.00 86.75 77 SER A CA 1
ATOM 636 C C . SER A 1 77 ? 19.329 -10.431 -23.489 1.00 86.75 77 SER A C 1
ATOM 638 O O . SER A 1 77 ? 19.381 -9.323 -22.948 1.00 86.75 77 SER A O 1
ATOM 640 N N . THR A 1 78 ? 19.108 -11.548 -22.795 1.00 87.00 78 THR A N 1
ATOM 641 C CA . THR A 1 78 ? 19.109 -11.584 -21.329 1.00 87.00 78 THR A CA 1
ATOM 642 C C . THR A 1 78 ? 20.533 -11.394 -20.792 1.00 87.00 78 THR A C 1
ATOM 644 O O . THR A 1 78 ? 21.465 -11.902 -21.416 1.00 87.00 78 THR A O 1
ATOM 647 N N . PRO A 1 79 ? 20.714 -10.735 -19.635 1.00 86.06 79 PRO A N 1
ATOM 648 C CA . PRO A 1 79 ? 21.990 -10.708 -18.925 1.00 86.06 79 PRO A CA 1
ATOM 649 C C . PRO A 1 79 ? 22.467 -12.120 -18.588 1.00 86.06 79 PRO A C 1
ATOM 651 O O . PRO A 1 79 ? 21.656 -13.050 -18.495 1.00 86.06 79 PRO A O 1
ATOM 654 N N . GLU A 1 80 ? 23.766 -12.278 -18.368 1.00 84.81 80 GLU A N 1
ATOM 655 C CA . GLU A 1 80 ? 24.301 -13.559 -17.929 1.00 84.81 80 GLU A CA 1
ATOM 656 C C . GLU A 1 80 ? 23.926 -13.815 -16.464 1.00 84.81 80 GLU A C 1
ATOM 658 O O . GLU A 1 80 ? 23.717 -12.903 -15.664 1.00 84.81 80 GLU A O 1
ATOM 663 N N . MET A 1 81 ? 23.839 -15.091 -16.084 1.00 69.19 81 MET A N 1
ATOM 664 C CA . MET A 1 81 ? 23.319 -15.518 -14.777 1.00 69.19 81 MET A CA 1
ATOM 665 C C . MET A 1 81 ? 24.144 -15.005 -13.576 1.00 69.19 81 MET A C 1
ATOM 667 O O . MET A 1 81 ? 23.689 -15.075 -12.436 1.00 69.19 81 MET A O 1
ATOM 671 N N . GLN A 1 82 ? 25.350 -14.492 -13.827 1.00 72.06 82 GLN A N 1
ATOM 672 C CA . GLN A 1 82 ? 26.283 -13.977 -12.823 1.00 72.06 82 GLN A CA 1
ATOM 673 C C . GLN A 1 82 ? 26.181 -12.452 -12.638 1.00 72.06 82 GLN A C 1
ATOM 675 O O . GLN A 1 82 ? 26.809 -11.897 -11.733 1.00 72.06 82 GLN A O 1
ATOM 680 N N . ASP A 1 83 ? 25.368 -11.765 -13.445 1.00 75.56 83 ASP A N 1
ATOM 681 C CA . ASP A 1 83 ? 25.246 -10.315 -13.383 1.00 75.56 83 ASP A CA 1
ATOM 682 C C . ASP A 1 83 ? 24.456 -9.866 -12.148 1.00 75.56 83 ASP A C 1
ATOM 684 O O . ASP A 1 83 ? 23.280 -10.189 -11.951 1.00 75.56 83 ASP A O 1
ATOM 688 N N . ARG A 1 84 ? 25.084 -9.032 -11.310 1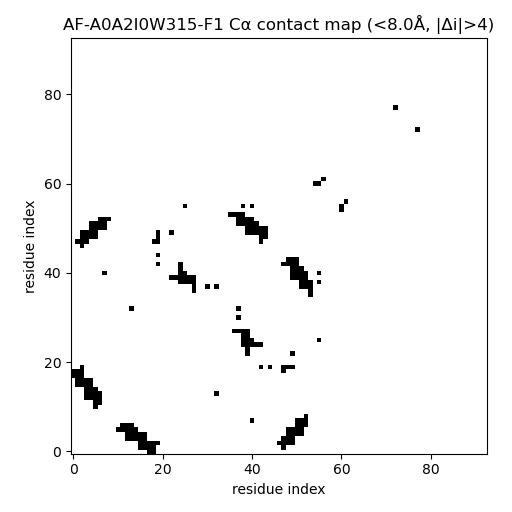.00 84.81 84 ARG A N 1
ATOM 689 C CA . ARG A 1 84 ? 24.388 -8.376 -10.199 1.00 84.81 84 ARG A CA 1
ATOM 690 C C . ARG A 1 84 ? 23.558 -7.204 -10.718 1.00 84.81 84 ARG A C 1
ATOM 692 O O . ARG A 1 84 ? 24.030 -6.067 -10.789 1.00 84.81 84 ARG A O 1
ATOM 699 N N . LEU A 1 85 ?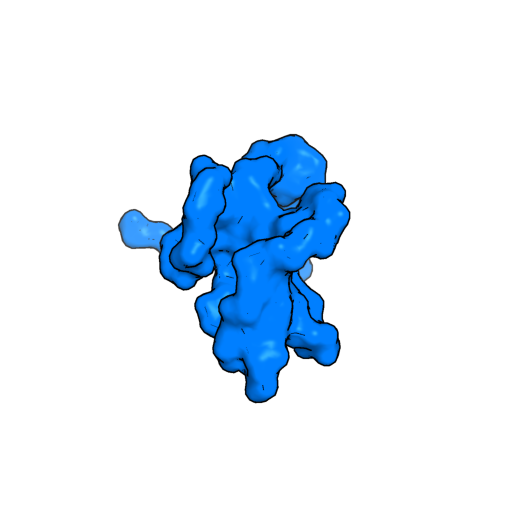 22.296 -7.475 -11.024 1.00 87.19 85 LEU A N 1
ATOM 700 C CA . LEU A 1 85 ? 21.347 -6.460 -11.472 1.00 87.19 85 LEU A CA 1
ATOM 701 C C . LEU A 1 85 ? 20.879 -5.561 -10.316 1.00 87.19 8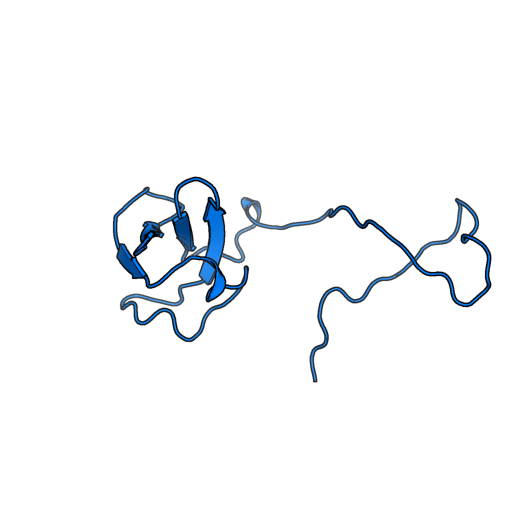5 LEU A C 1
ATOM 703 O O . LEU A 1 85 ? 20.725 -5.990 -9.172 1.00 87.19 85 LEU A O 1
ATOM 707 N N . ARG A 1 86 ? 20.619 -4.290 -10.632 1.00 89.25 86 ARG A N 1
ATOM 708 C CA . ARG A 1 86 ? 19.943 -3.333 -9.744 1.00 89.25 86 ARG A CA 1
ATOM 709 C C . ARG A 1 86 ? 18.608 -2.949 -10.365 1.00 89.25 86 ARG A C 1
ATOM 711 O O . ARG A 1 86 ? 18.506 -2.838 -11.582 1.00 89.25 86 ARG A O 1
ATOM 718 N N . CYS A 1 87 ? 17.599 -2.716 -9.534 1.00 89.12 87 CYS A N 1
ATOM 719 C CA . CYS A 1 87 ? 16.276 -2.296 -9.984 1.00 89.12 87 CYS A CA 1
ATOM 720 C C . CYS A 1 87 ? 15.801 -1.059 -9.213 1.00 89.12 87 CYS A C 1
ATOM 722 O O . CYS A 1 87 ? 16.126 -0.881 -8.039 1.00 89.12 87 CYS A O 1
ATOM 724 N N . LYS A 1 88 ? 15.017 -0.210 -9.885 1.00 89.12 88 LYS A N 1
ATOM 725 C CA . LYS A 1 88 ? 14.243 0.880 -9.277 1.00 89.12 88 LYS A CA 1
ATOM 726 C C . LYS A 1 88 ? 12.771 0.471 -9.350 1.00 89.12 88 LYS A C 1
ATOM 728 O O . LYS A 1 88 ? 12.264 0.256 -10.443 1.00 89.12 88 LYS A O 1
ATOM 733 N N . ILE A 1 89 ? 12.117 0.313 -8.198 1.00 86.69 89 ILE A N 1
ATOM 734 C CA . ILE A 1 89 ? 10.744 -0.229 -8.113 1.00 86.69 89 ILE A CA 1
ATOM 735 C C . ILE A 1 89 ? 9.688 0.859 -8.357 1.00 86.69 89 ILE A C 1
ATOM 737 O O . ILE A 1 89 ? 8.663 0.588 -8.971 1.00 86.69 89 ILE A O 1
ATOM 741 N N . CYS A 1 90 ? 9.957 2.098 -7.942 1.00 82.06 90 CYS A N 1
ATOM 742 C CA . CYS A 1 90 ? 9.079 3.243 -8.178 1.00 82.06 90 CYS A CA 1
ATOM 743 C C . CYS A 1 90 ? 9.893 4.435 -8.673 1.00 82.06 90 CYS A C 1
ATOM 745 O O . CYS A 1 90 ? 11.005 4.671 -8.193 1.00 82.06 90 CYS A O 1
ATOM 747 N N . HIS A 1 91 ? 9.330 5.212 -9.598 1.00 79.75 91 HIS A N 1
ATOM 748 C CA . HIS A 1 91 ? 9.844 6.546 -9.874 1.00 79.75 91 HIS A CA 1
ATOM 749 C C . HIS A 1 91 ? 9.570 7.434 -8.655 1.00 79.75 91 HIS A C 1
ATOM 751 O O . HIS A 1 91 ? 8.456 7.466 -8.143 1.00 79.75 91 HIS A O 1
ATOM 757 N N . VAL A 1 92 ? 10.612 8.102 -8.181 1.00 69.75 92 VAL A N 1
ATOM 758 C CA . VAL A 1 92 ? 10.541 9.174 -7.191 1.00 69.75 92 VAL A CA 1
ATOM 759 C C . VAL A 1 92 ? 11.182 10.347 -7.915 1.00 69.75 92 VAL A C 1
ATOM 761 O O . VAL A 1 92 ? 12.284 10.149 -8.450 1.00 69.75 92 VAL A O 1
ATOM 764 N N . GLU A 1 93 ? 10.437 11.445 -8.037 1.00 53.25 93 GLU A N 1
ATOM 765 C CA . GLU A 1 93 ? 10.958 12.732 -8.519 1.00 53.25 93 GLU A CA 1
ATOM 766 C C . GLU A 1 93 ? 11.979 13.300 -7.531 1.00 53.25 93 GLU A C 1
ATOM 768 O O . GLU A 1 93 ? 11.779 13.119 -6.304 1.00 53.25 93 GLU A O 1
#

Secondary structure (DSSP, 8-state):
--EEEEETTT--EEEEES-GGG--TT--TT---SS---EEEEEETTTTEEEEES-TTSSTT--------S---TTSSPPPTT-------S---

Sequence (93 aa):
MEGVLLEAETGDYLGNHRGFWFYTIGQRQGLRLPGGPWYVVEKDVQNNVVFISRNYFSLDKRRRTFRVGSLKWFSGSTPEMQDRLRCKICHVE

Solvent-accessible surface area (backbone atoms only — not comparable to full-atom values): 6317 Å² total; per-residue (Å²): 112,76,20,43,31,26,34,66,91,79,63,46,82,74,50,75,40,86,39,56,85,85,60,52,79,68,42,54,77,93,71,88,65,84,91,63,70,47,22,30,71,48,70,43,78,91,77,29,30,35,26,26,35,72,61,62,85,38,80,89,61,61,79,89,76,82,87,85,76,89,83,82,54,93,84,76,55,81,80,62,96,82,63,87,81,84,86,81,92,67,94,75,136

Organism: NCBI:txid906689